Protein AF-A0A5K0Y1M6-F1 (afdb_monomer_lite)

Radius of gyration: 14.32 Å; chains: 1; bounding box: 30×25×38 Å

Foldseek 3Di:
DVPPDPPDQEEDEEEDEACAQDCVSVVVVVVVLVVNQVVNCVVPPPPDDGYHYHYHYDYDPPGDVVSNVVPPPPPPD

Structure (mmCIF, N/CA/C/O backbone):
data_AF-A0A5K0Y1M6-F1
#
_entry.id   AF-A0A5K0Y1M6-F1
#
loop_
_atom_site.group_PDB
_atom_site.id
_atom_site.type_symbol
_atom_site.label_atom_id
_atom_site.label_alt_id
_atom_site.label_comp_id
_atom_site.label_asym_id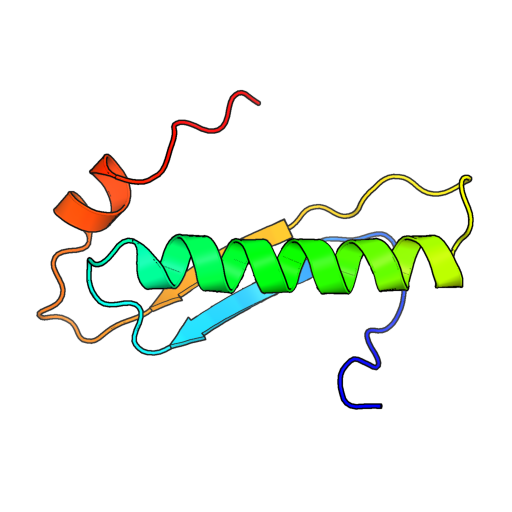
_atom_site.label_entity_id
_atom_site.label_seq_id
_atom_site.pdbx_PDB_ins_code
_atom_site.Cartn_x
_atom_site.Cartn_y
_atom_site.Cartn_z
_atom_site.occupancy
_atom_site.B_iso_or_equiv
_atom_site.auth_seq_id
_atom_site.auth_comp_id
_atom_site.auth_asym_id
_atom_site.auth_atom_id
_atom_site.pdbx_PDB_model_num
ATOM 1 N N . ASP A 1 1 ? 16.198 -15.701 -4.195 1.00 57.06 1 ASP A N 1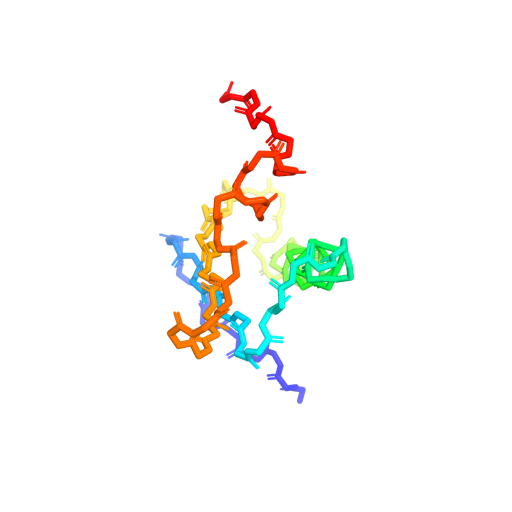
ATOM 2 C CA . ASP A 1 1 ? 15.625 -14.343 -4.137 1.00 57.06 1 ASP A CA 1
ATOM 3 C C . ASP A 1 1 ? 14.115 -14.464 -3.903 1.00 57.06 1 ASP A C 1
ATOM 5 O O . ASP A 1 1 ? 13.500 -15.281 -4.577 1.00 57.06 1 ASP A O 1
ATOM 9 N N . LYS A 1 2 ? 13.531 -13.784 -2.903 1.00 58.69 2 LYS A N 1
ATOM 10 C CA . LYS A 1 2 ? 12.149 -14.058 -2.417 1.00 58.69 2 LYS A CA 1
ATOM 11 C C . LYS A 1 2 ? 11.035 -13.508 -3.325 1.00 58.69 2 LYS A C 1
ATOM 13 O O . LYS A 1 2 ? 9.877 -13.858 -3.145 1.00 58.69 2 LYS A O 1
ATOM 18 N N . LEU A 1 3 ? 11.383 -12.675 -4.305 1.00 61.66 3 LEU A N 1
ATOM 19 C CA . LEU A 1 3 ? 10.456 -12.023 -5.238 1.00 61.66 3 LEU A CA 1
ATOM 20 C C . LEU A 1 3 ? 10.565 -12.619 -6.650 1.00 61.66 3 LEU A C 1
ATOM 22 O O . LEU A 1 3 ? 10.825 -11.887 -7.602 1.00 61.66 3 LEU A O 1
ATOM 26 N N . ASN A 1 4 ? 10.474 -13.941 -6.816 1.00 62.56 4 ASN A N 1
ATOM 27 C CA . ASN A 1 4 ? 10.478 -14.543 -8.155 1.00 62.56 4 ASN A CA 1
ATOM 28 C C . ASN A 1 4 ? 9.062 -14.502 -8.750 1.00 62.56 4 ASN A C 1
ATOM 30 O O . ASN A 1 4 ? 8.328 -15.484 -8.702 1.00 62.56 4 ASN A O 1
ATOM 34 N N . ILE A 1 5 ? 8.654 -13.318 -9.210 1.00 63.97 5 ILE A N 1
ATOM 35 C CA . ILE A 1 5 ? 7.325 -13.075 -9.775 1.00 63.97 5 ILE A CA 1
ATOM 36 C C . ILE A 1 5 ? 7.380 -13.456 -11.260 1.00 63.97 5 ILE A C 1
ATOM 38 O O . ILE A 1 5 ? 8.211 -12.889 -11.974 1.00 63.97 5 ILE A O 1
ATOM 42 N N . PRO A 1 6 ? 6.546 -14.398 -11.739 1.00 61.44 6 PRO A N 1
ATOM 43 C CA . PRO A 1 6 ? 6.446 -14.691 -13.162 1.00 61.44 6 PRO A CA 1
ATOM 44 C C . PRO A 1 6 ? 6.083 -13.410 -13.913 1.00 61.44 6 PRO A C 1
ATOM 46 O O . PRO A 1 6 ? 5.052 -12.798 -13.635 1.00 61.44 6 PRO A O 1
ATOM 49 N N . VAL A 1 7 ? 6.949 -12.987 -14.833 1.00 60.72 7 VAL A N 1
ATOM 50 C CA . VAL A 1 7 ? 6.727 -11.795 -15.654 1.00 60.72 7 VAL A CA 1
ATOM 51 C C . VAL A 1 7 ? 5.745 -12.173 -16.758 1.00 60.72 7 VAL A C 1
ATOM 53 O O . VAL A 1 7 ? 6.129 -12.598 -17.841 1.00 60.72 7 VAL A O 1
ATOM 56 N N . HIS A 1 8 ? 4.456 -12.102 -16.450 1.00 61.28 8 HIS A N 1
ATOM 57 C CA . HIS A 1 8 ? 3.414 -12.049 -17.464 1.00 61.28 8 HIS A CA 1
ATOM 58 C C . HIS A 1 8 ? 2.735 -10.686 -17.369 1.00 61.28 8 HIS A C 1
ATOM 60 O O . HIS A 1 8 ? 2.286 -10.316 -16.284 1.00 61.28 8 HIS A O 1
ATOM 66 N N . MET A 1 9 ? 2.696 -9.959 -18.496 1.00 62.97 9 MET A N 1
ATOM 67 C CA . MET A 1 9 ? 2.025 -8.665 -18.683 1.00 62.97 9 MET A CA 1
ATOM 68 C C . MET A 1 9 ? 0.587 -8.714 -18.154 1.00 62.97 9 MET A C 1
ATOM 70 O O . MET A 1 9 ? -0.349 -9.119 -18.844 1.00 62.97 9 MET A O 1
ATOM 74 N N . GLY A 1 10 ? 0.400 -8.334 -16.898 1.00 75.25 10 GLY A N 1
ATOM 75 C CA . GLY A 1 10 ? -0.877 -8.466 -16.226 1.00 75.25 10 GLY A CA 1
ATOM 76 C C . GLY A 1 10 ? -0.893 -7.760 -14.884 1.00 75.25 10 GLY A C 1
ATOM 77 O O . GLY A 1 10 ? 0.022 -7.030 -14.508 1.00 75.25 10 GLY A O 1
ATOM 78 N N . ARG A 1 11 ? -1.980 -7.978 -14.151 1.00 84.38 11 ARG A N 1
ATOM 79 C CA . ARG A 1 11 ? -2.227 -7.332 -12.866 1.00 84.38 11 ARG A CA 1
ATOM 80 C C . ARG A 1 11 ? -1.488 -8.033 -11.733 1.00 84.38 11 ARG A C 1
ATOM 82 O O . ARG A 1 11 ? -1.722 -9.217 -11.478 1.00 84.38 11 ARG A O 1
ATOM 89 N N . ILE A 1 12 ? -0.687 -7.280 -10.990 1.00 87.31 12 ILE A N 1
ATOM 90 C CA . ILE A 1 12 ? -0.018 -7.747 -9.776 1.00 87.31 12 ILE A CA 1
ATOM 91 C C . ILE A 1 12 ? -0.917 -7.439 -8.585 1.00 87.31 12 ILE A C 1
ATOM 93 O O . ILE A 1 12 ? -1.296 -6.293 -8.352 1.00 87.31 12 ILE A O 1
ATOM 97 N N . ARG A 1 13 ? -1.272 -8.479 -7.828 1.00 90.38 13 ARG A N 1
ATOM 98 C CA . ARG A 1 13 ? -2.116 -8.360 -6.635 1.00 90.38 13 ARG A CA 1
ATOM 99 C C . ARG A 1 13 ? -1.261 -8.475 -5.385 1.00 90.38 13 ARG A C 1
ATOM 101 O O . ARG A 1 13 ? -0.511 -9.437 -5.248 1.00 90.38 13 ARG A O 1
ATOM 108 N N . ILE A 1 14 ? -1.393 -7.508 -4.488 1.00 91.19 14 ILE A N 1
ATOM 109 C CA . ILE A 1 14 ? -0.653 -7.438 -3.224 1.00 91.19 14 ILE A CA 1
ATOM 110 C C . ILE A 1 14 ? -1.676 -7.296 -2.100 1.00 91.19 14 ILE A C 1
ATOM 112 O O . ILE A 1 14 ? -2.646 -6.560 -2.253 1.00 91.19 14 ILE A O 1
ATOM 116 N N . ALA A 1 15 ? -1.479 -7.995 -0.985 1.00 92.81 15 ALA A N 1
ATOM 117 C CA . ALA A 1 15 ? -2.352 -7.900 0.179 1.00 92.81 15 ALA A CA 1
ATOM 118 C C . ALA A 1 15 ? -1.542 -7.559 1.433 1.00 92.81 15 ALA A C 1
ATOM 120 O O . ALA A 1 15 ? -0.532 -8.210 1.703 1.00 92.81 15 ALA A O 1
ATOM 121 N N . ASP A 1 16 ? -2.012 -6.571 2.192 1.00 92.25 16 ASP A N 1
ATOM 122 C CA . ASP A 1 16 ? -1.561 -6.307 3.556 1.00 92.25 16 ASP A CA 1
ATOM 123 C C . ASP A 1 16 ? -2.510 -6.981 4.555 1.00 92.25 16 ASP A C 1
ATOM 125 O O . ASP A 1 16 ? -3.721 -6.752 4.508 1.00 92.25 16 ASP A O 1
ATOM 129 N N . LEU A 1 17 ? -1.968 -7.830 5.431 1.00 92.69 17 LEU A N 1
ATOM 130 C CA . LEU A 1 17 ? -2.720 -8.619 6.408 1.00 92.69 17 LEU A CA 1
ATOM 131 C C . LEU A 1 17 ? -2.450 -8.068 7.816 1.00 92.69 17 LEU A C 1
ATOM 133 O O . LEU A 1 17 ? -1.429 -8.387 8.421 1.00 92.69 17 LEU A O 1
ATOM 137 N N . GLY A 1 18 ? -3.382 -7.269 8.333 1.00 91.25 18 GLY A N 1
ATOM 138 C CA . GLY A 1 18 ? -3.218 -6.488 9.564 1.00 91.25 18 GLY A CA 1
ATOM 139 C C . GLY A 1 18 ? -2.912 -5.016 9.278 1.00 91.25 18 GLY A C 1
ATOM 140 O O . GLY A 1 18 ? -1.985 -4.452 9.856 1.00 91.25 18 GLY A O 1
ATOM 141 N N . CYS A 1 19 ? -3.650 -4.405 8.345 1.00 89.12 19 CYS A N 1
ATOM 142 C CA . CYS A 1 19 ? -3.346 -3.068 7.833 1.00 89.12 19 CYS A CA 1
ATOM 143 C C . CYS A 1 19 ? -3.602 -1.923 8.828 1.00 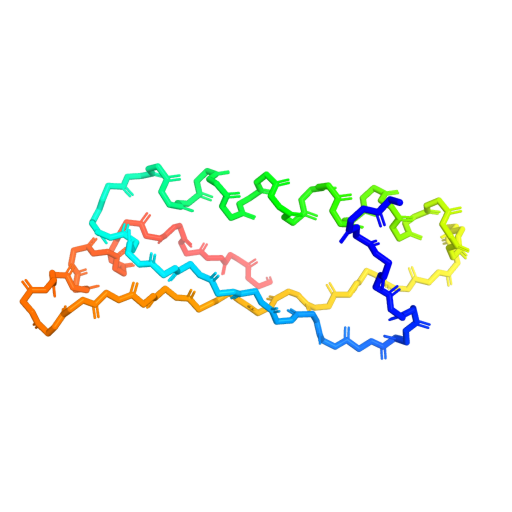89.12 19 CYS A C 1
ATOM 145 O O . CYS A 1 19 ? -3.076 -0.821 8.652 1.00 89.12 19 CYS A O 1
ATOM 147 N N . SER A 1 20 ? -4.418 -2.158 9.857 1.00 87.88 20 SER A N 1
ATOM 148 C CA . SER A 1 20 ? -4.917 -1.153 10.791 1.00 87.88 20 SER A CA 1
ATOM 149 C C . SER A 1 20 ? -5.461 0.087 10.049 1.00 87.88 20 SER A C 1
ATOM 151 O O . SER A 1 20 ? -5.970 -0.009 8.925 1.00 87.88 20 SER A O 1
ATOM 153 N N . VAL A 1 21 ? -5.366 1.263 10.672 1.00 81.75 21 VAL A N 1
ATOM 154 C CA . VAL A 1 21 ? -5.785 2.563 10.112 1.00 81.75 21 VAL A CA 1
ATOM 155 C C . VAL A 1 21 ? -4.621 3.529 9.876 1.00 81.75 21 VAL A C 1
ATOM 157 O O . VAL A 1 21 ? -4.807 4.594 9.292 1.00 81.75 21 VAL A O 1
ATOM 160 N N . GLY A 1 22 ? -3.419 3.188 10.347 1.00 79.38 22 GLY A N 1
ATOM 161 C CA . GLY A 1 22 ? -2.251 4.067 10.291 1.00 79.38 22 GLY A CA 1
ATOM 162 C C . GLY A 1 22 ? -1.669 4.210 8.884 1.00 79.38 22 GLY A C 1
ATOM 163 O O . GLY A 1 22 ? -1.769 3.308 8.062 1.00 79.38 22 GLY A O 1
ATOM 164 N N . SER A 1 23 ? -0.968 5.313 8.617 1.00 79.75 23 SER A N 1
ATOM 165 C CA . SER A 1 23 ? -0.302 5.563 7.327 1.00 79.75 23 SER A CA 1
ATOM 166 C C . SER A 1 23 ? 0.806 4.554 6.990 1.00 79.75 23 SER A C 1
ATOM 168 O O . SER A 1 23 ? 1.162 4.405 5.822 1.00 79.75 23 SER A O 1
ATOM 170 N N . ASN A 1 24 ? 1.311 3.812 7.981 1.00 84.75 24 ASN A N 1
ATOM 171 C CA . ASN A 1 24 ? 2.345 2.789 7.806 1.00 84.75 24 ASN A CA 1
ATOM 172 C C . ASN A 1 24 ? 1.992 1.762 6.721 1.00 84.75 24 ASN A C 1
ATOM 174 O O . ASN A 1 24 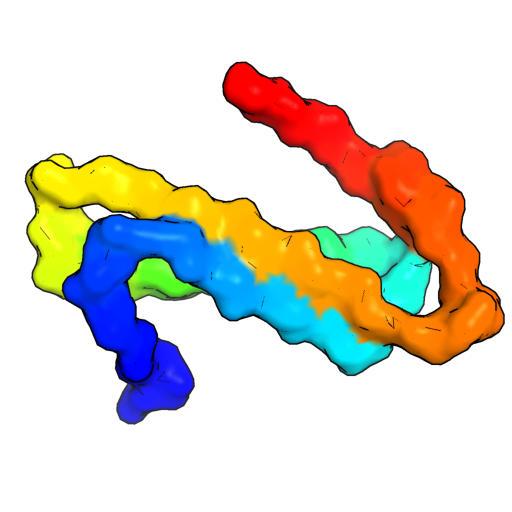? 2.860 1.414 5.925 1.00 84.75 24 ASN A O 1
ATOM 178 N N . THR A 1 25 ? 0.731 1.323 6.641 1.00 83.25 25 THR A N 1
ATOM 179 C CA . THR A 1 25 ? 0.289 0.371 5.608 1.00 83.25 25 THR A CA 1
ATOM 180 C C . THR A 1 25 ? 0.398 0.959 4.194 1.00 83.25 25 THR A C 1
ATOM 182 O O . THR A 1 25 ? 0.820 0.271 3.268 1.00 83.25 25 THR A O 1
ATOM 185 N N . ILE A 1 26 ? 0.120 2.261 4.018 1.00 84.44 26 ILE A N 1
ATOM 186 C CA . ILE A 1 26 ? 0.278 2.951 2.725 1.00 84.44 26 ILE A CA 1
ATOM 187 C C . ILE A 1 26 ? 1.748 2.925 2.305 1.00 84.44 26 ILE A C 1
ATOM 189 O O . ILE A 1 26 ? 2.062 2.513 1.191 1.00 84.44 26 ILE A O 1
ATOM 193 N N . TYR A 1 27 ? 2.652 3.333 3.200 1.00 87.88 27 TYR A N 1
ATOM 194 C CA . TYR A 1 27 ? 4.086 3.382 2.903 1.00 87.88 27 TYR A CA 1
ATOM 195 C C . TYR A 1 27 ? 4.681 1.994 2.672 1.00 87.88 27 TYR A C 1
ATOM 197 O O . TYR A 1 27 ? 5.518 1.824 1.783 1.00 87.88 27 TYR A O 1
ATOM 205 N N . ALA A 1 28 ? 4.235 0.994 3.434 1.00 89.19 28 ALA A N 1
ATOM 206 C CA . ALA A 1 28 ? 4.648 -0.388 3.242 1.00 89.19 28 ALA A CA 1
ATOM 207 C C . ALA A 1 28 ? 4.243 -0.887 1.849 1.00 89.19 28 ALA A C 1
ATOM 209 O O . ALA A 1 28 ? 5.083 -1.407 1.116 1.00 89.19 28 ALA A O 1
ATOM 210 N N . MET A 1 29 ? 2.990 -0.665 1.442 1.00 90.62 29 MET A N 1
ATOM 211 C CA . MET A 1 29 ? 2.509 -1.077 0.121 1.00 90.62 29 MET A CA 1
ATOM 212 C C . MET A 1 29 ? 3.190 -0.310 -1.015 1.00 90.62 29 MET A C 1
ATOM 214 O O . MET A 1 29 ? 3.575 -0.932 -2.003 1.00 90.62 29 MET A O 1
ATOM 218 N N . GLN A 1 30 ? 3.433 0.996 -0.860 1.00 90.00 30 GLN A N 1
ATOM 219 C CA . GLN A 1 30 ? 4.210 1.774 -1.832 1.00 90.00 30 GLN A CA 1
ATOM 220 C C . GLN A 1 30 ? 5.630 1.214 -1.991 1.00 90.00 30 GLN A C 1
ATOM 222 O O . GLN A 1 30 ? 6.088 0.997 -3.108 1.00 90.00 30 GLN A O 1
ATOM 227 N N . SER A 1 31 ? 6.291 0.880 -0.881 1.00 91.81 31 SER A N 1
ATOM 228 C CA . SER A 1 31 ? 7.637 0.292 -0.904 1.00 91.81 31 SER A CA 1
ATOM 229 C C . SER A 1 31 ? 7.667 -1.051 -1.645 1.00 91.81 31 SER A C 1
ATOM 231 O O . SER A 1 31 ? 8.617 -1.345 -2.372 1.00 91.81 31 SER A O 1
ATOM 233 N N . VAL A 1 32 ? 6.620 -1.873 -1.490 1.00 91.44 32 VAL A N 1
ATOM 234 C CA . VAL A 1 32 ? 6.480 -3.136 -2.232 1.00 91.44 32 VAL A CA 1
ATOM 235 C C . VAL A 1 32 ? 6.280 -2.870 -3.726 1.00 91.44 32 VAL A C 1
ATOM 237 O O . VAL A 1 32 ? 6.954 -3.502 -4.541 1.00 91.44 32 VAL A O 1
ATOM 240 N N . ILE A 1 33 ? 5.401 -1.933 -4.092 1.00 90.38 33 ILE A N 1
ATOM 241 C CA . ILE A 1 33 ? 5.160 -1.535 -5.489 1.00 90.38 33 ILE A CA 1
ATOM 242 C C . ILE A 1 33 ? 6.462 -1.070 -6.149 1.00 90.38 33 ILE A C 1
ATOM 244 O O . ILE A 1 33 ? 6.792 -1.535 -7.243 1.00 90.38 33 ILE A O 1
ATOM 248 N N . ASP A 1 34 ? 7.233 -0.217 -5.477 1.00 90.50 34 ASP A N 1
ATOM 249 C CA . ASP A 1 34 ? 8.492 0.321 -5.997 1.00 90.50 34 ASP A CA 1
ATOM 250 C C . ASP A 1 34 ? 9.524 -0.794 -6.212 1.00 90.50 34 ASP A C 1
ATOM 252 O O . ASP A 1 34 ? 10.136 -0.894 -7.281 1.00 90.50 34 ASP A O 1
ATOM 256 N N . ALA A 1 35 ? 9.681 -1.690 -5.232 1.00 90.38 35 ALA A N 1
ATOM 257 C CA . ALA A 1 35 ? 10.610 -2.813 -5.320 1.00 90.38 35 ALA A CA 1
ATOM 258 C C . ALA A 1 35 ? 10.260 -3.774 -6.469 1.00 90.38 35 ALA A C 1
ATOM 260 O O . ALA A 1 35 ? 11.144 -4.200 -7.222 1.00 90.38 35 ALA A O 1
ATOM 261 N N . VAL A 1 36 ? 8.973 -4.097 -6.631 1.00 87.19 36 VAL A N 1
ATOM 262 C CA . VAL A 1 36 ? 8.487 -4.948 -7.726 1.00 87.19 36 VAL A CA 1
ATOM 263 C C . VAL A 1 36 ? 8.679 -4.249 -9.071 1.00 87.19 36 VAL A C 1
ATOM 265 O O . VAL A 1 36 ? 9.205 -4.861 -9.998 1.00 87.19 36 VAL A O 1
ATOM 268 N N . SER A 1 37 ? 8.355 -2.960 -9.164 1.00 86.00 37 SER A N 1
ATOM 269 C CA . SER A 1 37 ? 8.527 -2.162 -10.383 1.00 86.00 37 SER A CA 1
ATOM 270 C C . SER A 1 37 ? 9.988 -2.101 -10.833 1.00 86.00 37 SER A C 1
ATOM 272 O O . SER A 1 37 ? 10.283 -2.313 -12.009 1.00 86.00 37 SER A O 1
ATOM 274 N N . ILE A 1 38 ? 10.926 -1.878 -9.905 1.00 86.94 38 ILE A N 1
ATOM 275 C CA . ILE A 1 38 ? 12.369 -1.890 -10.197 1.00 86.94 38 ILE A CA 1
ATOM 276 C C . ILE A 1 38 ? 12.802 -3.258 -10.725 1.00 86.94 38 ILE A C 1
ATOM 278 O O . ILE A 1 38 ? 13.579 -3.340 -11.679 1.00 86.94 38 ILE A O 1
ATOM 282 N N . LYS A 1 39 ? 12.315 -4.343 -10.114 1.00 84.75 39 LYS A N 1
ATOM 283 C CA . LYS A 1 39 ? 12.663 -5.697 -10.547 1.00 84.75 39 LYS A CA 1
ATOM 284 C C . LYS A 1 39 ? 12.123 -6.001 -11.944 1.00 84.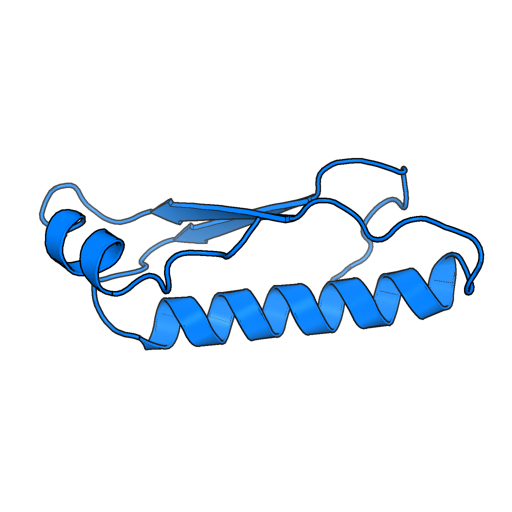75 39 LYS A C 1
ATOM 286 O O . LYS A 1 39 ? 12.851 -6.572 -12.747 1.00 84.75 39 LYS A O 1
ATOM 291 N N . LEU A 1 40 ? 10.898 -5.585 -12.246 1.00 82.06 40 LEU A N 1
ATOM 292 C CA . LEU A 1 40 ? 10.287 -5.795 -13.558 1.00 82.06 40 LEU A CA 1
ATOM 293 C C . LEU A 1 40 ? 10.997 -5.014 -14.658 1.00 82.06 40 LEU A C 1
ATOM 295 O O . LEU A 1 40 ? 11.353 -5.616 -15.664 1.00 82.06 40 LEU A O 1
ATOM 299 N N . LYS A 1 41 ? 11.328 -3.737 -14.424 1.00 81.56 41 LYS A N 1
ATOM 300 C CA . LYS A 1 41 ? 12.149 -2.943 -15.357 1.00 81.56 41 LYS A CA 1
ATOM 301 C C . LYS A 1 41 ? 13.473 -3.633 -15.698 1.00 81.56 41 LYS A C 1
ATOM 303 O O . LYS A 1 41 ? 13.904 -3.625 -16.843 1.00 81.56 41 LYS A O 1
ATOM 308 N N . ARG A 1 42 ? 14.109 -4.282 -14.716 1.00 83.19 42 ARG A N 1
ATOM 309 C CA . ARG A 1 42 ? 15.354 -5.041 -14.933 1.00 83.19 42 ARG A CA 1
ATOM 310 C C . ARG A 1 42 ? 15.162 -6.336 -15.726 1.00 83.19 42 ARG A C 1
ATOM 312 O O . ARG A 1 42 ? 16.111 -6.768 -16.368 1.00 83.19 42 ARG A O 1
ATOM 319 N N . LEU A 1 43 ? 13.995 -6.977 -15.635 1.00 79.31 43 LEU A N 1
ATOM 320 C CA . LEU A 1 43 ? 13.719 -8.261 -16.291 1.00 79.31 43 LEU A CA 1
ATOM 321 C C . LEU A 1 43 ? 13.157 -8.095 -17.710 1.00 79.31 43 LEU A C 1
ATOM 323 O O . LEU A 1 43 ? 13.516 -8.880 -18.580 1.00 79.31 43 LEU A O 1
ATOM 327 N N . ALA A 1 44 ? 12.292 -7.103 -17.932 1.00 74.94 44 ALA A N 1
ATOM 328 C CA . ALA A 1 44 ? 11.590 -6.880 -19.199 1.00 74.94 44 ALA A CA 1
ATOM 329 C C . ALA A 1 44 ? 12.240 -5.801 -20.094 1.00 74.94 44 ALA A C 1
ATOM 331 O O . ALA A 1 44 ? 11.957 -5.738 -21.288 1.00 74.94 44 ALA A O 1
ATOM 332 N N . GLY A 1 45 ? 13.135 -4.968 -19.544 1.00 69.25 45 GLY A N 1
ATOM 333 C CA . GLY A 1 45 ? 13.676 -3.794 -20.238 1.00 69.25 45 GLY A CA 1
ATOM 334 C C . GLY A 1 45 ? 12.668 -2.639 -20.334 1.00 69.25 45 GLY A C 1
ATOM 335 O O . GLY A 1 45 ? 11.595 -2.689 -19.737 1.00 69.25 45 GLY A O 1
ATOM 336 N N . ASP A 1 46 ? 13.008 -1.592 -21.094 1.00 67.50 46 ASP A N 1
ATOM 337 C CA . ASP A 1 46 ? 12.183 -0.374 -21.251 1.00 67.50 46 ASP A CA 1
ATOM 338 C C . ASP A 1 46 ? 11.011 -0.536 -22.247 1.00 67.50 46 ASP A C 1
ATOM 340 O O . ASP A 1 46 ? 10.339 0.436 -22.585 1.00 67.50 46 ASP A O 1
ATOM 344 N N . HIS A 1 47 ? 10.777 -1.750 -22.754 1.00 59.22 47 HIS A N 1
ATOM 345 C CA . HIS A 1 47 ? 9.848 -2.012 -23.860 1.00 59.22 47 HIS A CA 1
ATOM 346 C C . HIS A 1 47 ? 8.477 -2.561 -23.439 1.00 59.22 47 HIS A C 1
ATOM 348 O O . HIS A 1 47 ? 7.632 -2.758 -24.310 1.00 59.22 47 HIS A O 1
ATOM 354 N N . GLU A 1 48 ? 8.235 -2.795 -22.146 1.00 64.56 48 GLU A N 1
ATOM 355 C CA . GLU A 1 48 ? 6.934 -3.261 -21.651 1.00 64.56 48 GLU A CA 1
ATOM 356 C C . GLU A 1 48 ? 6.206 -2.207 -20.813 1.00 64.56 48 GLU A C 1
ATOM 358 O O . GLU A 1 48 ? 6.811 -1.484 -20.016 1.00 64.56 48 GLU A O 1
ATOM 363 N N . ASP A 1 49 ? 4.881 -2.161 -20.979 1.00 70.50 49 ASP A N 1
ATOM 364 C CA . ASP A 1 49 ? 3.993 -1.338 -20.166 1.00 70.50 49 ASP A CA 1
ATOM 365 C C . ASP A 1 49 ? 4.126 -1.698 -18.679 1.00 70.50 49 ASP A C 1
ATOM 367 O O . ASP A 1 49 ? 4.242 -2.866 -18.295 1.00 70.50 49 ASP A O 1
ATOM 371 N N . ALA A 1 50 ? 4.090 -0.681 -17.813 1.00 73.56 50 ALA A N 1
ATOM 372 C CA . ALA A 1 50 ? 4.108 -0.903 -16.372 1.00 73.56 50 ALA A CA 1
ATOM 373 C C . ALA A 1 50 ? 2.880 -1.737 -15.945 1.00 73.56 50 ALA A C 1
ATOM 375 O O . ALA A 1 50 ? 1.764 -1.446 -16.383 1.00 73.56 50 ALA A O 1
ATOM 376 N N . PRO A 1 51 ? 3.042 -2.753 -15.076 1.00 80.81 51 PRO A N 1
ATOM 377 C CA . PRO A 1 51 ? 1.921 -3.579 -14.648 1.00 80.81 51 PRO A CA 1
ATOM 378 C C . PRO A 1 51 ? 0.922 -2.773 -13.814 1.00 80.81 51 PRO A C 1
ATOM 380 O O . PRO A 1 51 ? 1.284 -1.877 -13.048 1.00 80.81 51 PRO A O 1
ATOM 383 N N . GLU A 1 52 ? -0.346 -3.167 -13.884 1.00 86.94 52 GLU A N 1
ATOM 384 C CA . GLU A 1 52 ? -1.365 -2.665 -12.966 1.00 86.94 52 GLU A CA 1
ATOM 385 C C . GLU A 1 52 ? -1.154 -3.286 -11.577 1.00 86.94 52 GLU A C 1
ATOM 387 O O . GLU A 1 52 ? -1.157 -4.512 -11.425 1.00 86.94 52 GLU A O 1
ATOM 392 N N . PHE A 1 53 ? -1.018 -2.450 -10.549 1.00 88.12 53 PHE A N 1
ATOM 393 C CA . PHE A 1 53 ? -0.967 -2.898 -9.160 1.00 88.12 53 PHE A CA 1
ATOM 394 C C . PHE A 1 53 ? -2.349 -2.808 -8.516 1.00 88.12 53 PHE A C 1
ATOM 396 O O . PHE A 1 53 ? -2.968 -1.748 -8.478 1.00 88.12 53 PHE A O 1
ATOM 403 N N . GLN A 1 54 ? -2.814 -3.921 -7.952 1.00 90.56 54 GLN A N 1
ATOM 404 C CA . GLN A 1 54 ? -4.038 -3.985 -7.161 1.00 90.56 54 GLN A CA 1
ATOM 405 C C . GLN A 1 54 ? -3.691 -4.351 -5.720 1.00 90.56 54 GLN A C 1
ATOM 407 O O . GLN A 1 54 ? -3.242 -5.464 -5.440 1.00 90.56 54 GLN A O 1
ATOM 412 N N . VAL A 1 55 ? -3.914 -3.407 -4.810 1.00 90.56 55 VAL A N 1
ATOM 413 C CA . VAL A 1 55 ? -3.594 -3.553 -3.388 1.00 90.56 55 VAL A CA 1
ATOM 414 C C . VAL A 1 55 ? -4.863 -3.838 -2.588 1.00 90.56 55 VAL A C 1
ATOM 416 O O . VAL A 1 55 ? -5.865 -3.138 -2.731 1.00 90.56 55 VAL A O 1
ATOM 419 N N . PHE A 1 56 ? -4.808 -4.853 -1.733 1.00 91.12 56 PHE A N 1
ATOM 420 C CA . PHE A 1 56 ? -5.859 -5.220 -0.791 1.00 91.12 56 PHE A CA 1
ATOM 421 C C . PHE A 1 56 ? -5.399 -4.902 0.633 1.00 91.12 56 PHE A C 1
ATOM 423 O O . PHE A 1 56 ? -4.334 -5.342 1.055 1.00 91.12 56 PHE A O 1
ATOM 430 N N . PHE A 1 57 ? -6.216 -4.164 1.381 1.00 90.81 57 PHE A N 1
ATOM 431 C CA . PHE A 1 57 ? -5.995 -3.890 2.800 1.00 90.81 57 PHE A CA 1
ATOM 432 C C . PHE A 1 57 ? -6.946 -4.771 3.608 1.00 90.81 57 PHE A C 1
ATOM 434 O O . PHE A 1 57 ? -8.162 -4.613 3.499 1.00 90.81 57 PHE A O 1
ATOM 441 N N . ASN A 1 58 ? -6.406 -5.721 4.367 1.00 92.75 58 ASN A N 1
ATOM 442 C CA . ASN A 1 58 ? -7.179 -6.653 5.180 1.00 92.75 58 ASN A CA 1
ATOM 443 C C . ASN A 1 58 ? -6.862 -6.464 6.664 1.00 92.75 58 ASN A C 1
ATOM 445 O O . ASN A 1 58 ? -5.701 -6.357 7.054 1.00 92.75 58 ASN A O 1
ATOM 449 N N . ASP A 1 59 ? -7.896 -6.513 7.495 1.00 93.50 59 ASP A N 1
ATOM 450 C CA . ASP A 1 59 ? -7.800 -6.481 8.952 1.00 93.50 59 ASP A CA 1
ATOM 451 C C . ASP A 1 59 ? -9.033 -7.169 9.565 1.00 93.50 59 ASP A C 1
ATOM 453 O O . ASP A 1 59 ? -9.943 -7.597 8.849 1.00 93.50 59 ASP A O 1
ATOM 457 N N . GLN A 1 60 ? -9.069 -7.295 10.888 1.00 93.50 60 GLN A N 1
ATOM 458 C CA . GLN A 1 60 ? -10.213 -7.817 11.625 1.00 93.50 60 GLN A CA 1
ATOM 459 C C . GLN A 1 60 ? -11.455 -6.924 11.461 1.00 93.50 60 GLN A C 1
ATOM 461 O O . GLN A 1 60 ? -11.356 -5.726 11.202 1.00 93.50 60 GLN A O 1
ATOM 466 N N . MET A 1 61 ? -12.645 -7.487 11.701 1.00 88.12 61 MET A N 1
ATOM 467 C CA . MET A 1 61 ? -13.921 -6.771 11.514 1.00 88.12 61 MET A CA 1
ATOM 468 C C . MET A 1 61 ? -14.072 -5.496 12.362 1.00 88.12 61 MET A C 1
ATOM 470 O O . MET A 1 61 ? -14.892 -4.648 12.037 1.00 88.12 61 MET A O 1
ATOM 474 N N . GLY A 1 62 ? -13.301 -5.359 13.446 1.00 90.31 62 GLY A N 1
ATOM 475 C CA . GLY A 1 62 ? -13.286 -4.162 14.292 1.00 90.31 62 GLY A CA 1
ATOM 476 C C . GLY A 1 62 ? -12.429 -3.005 13.765 1.00 90.31 62 GLY A C 1
ATOM 477 O O . GLY A 1 62 ? -12.365 -1.971 14.423 1.00 90.31 62 GLY A O 1
ATOM 478 N N . ASN A 1 63 ? -11.740 -3.166 12.633 1.00 89.06 63 ASN A N 1
ATOM 479 C CA . ASN A 1 63 ? -10.928 -2.106 12.042 1.00 89.06 63 ASN A CA 1
ATOM 480 C C . ASN A 1 63 ? -11.799 -1.031 11.373 1.00 89.06 63 ASN A C 1
ATOM 482 O O . ASN A 1 63 ? -12.760 -1.342 10.668 1.00 89.06 63 ASN A O 1
ATOM 486 N N . ASP A 1 64 ? -11.427 0.239 11.535 1.00 90.31 64 ASP A N 1
ATOM 487 C CA . ASP A 1 64 ? -12.139 1.356 10.909 1.00 90.31 64 ASP A CA 1
ATOM 488 C C . ASP A 1 64 ? -11.654 1.586 9.468 1.00 90.31 64 ASP A C 1
ATOM 490 O O . ASP A 1 64 ? -10.819 2.447 9.167 1.00 90.31 64 ASP A O 1
ATOM 494 N N . PHE A 1 65 ? -12.204 0.801 8.543 1.00 88.19 65 PHE A N 1
ATOM 495 C CA . PHE A 1 65 ? -11.911 0.948 7.119 1.00 88.19 65 PHE A CA 1
ATOM 496 C C . PHE A 1 65 ? -12.383 2.288 6.533 1.00 88.19 65 PHE A C 1
ATOM 498 O O . PHE A 1 65 ? -11.828 2.725 5.527 1.00 88.19 65 PHE A O 1
ATOM 505 N N . ASN A 1 66 ? -13.350 2.981 7.144 1.00 87.06 66 ASN A N 1
ATOM 506 C CA . ASN A 1 66 ? -13.819 4.273 6.636 1.00 87.06 66 ASN A CA 1
ATOM 507 C C . ASN A 1 66 ? -12.749 5.350 6.828 1.00 87.06 66 ASN A C 1
ATOM 509 O O . ASN A 1 66 ? -12.434 6.083 5.887 1.00 87.06 66 ASN A O 1
ATOM 513 N N . LEU A 1 67 ? -12.140 5.397 8.017 1.00 84.56 67 LEU A N 1
ATOM 514 C CA . LEU A 1 67 ? -10.978 6.248 8.283 1.00 84.56 67 LEU A CA 1
ATOM 515 C C . LEU A 1 67 ? -9.793 5.872 7.383 1.00 84.56 67 LEU A C 1
ATOM 517 O O . LEU A 1 67 ? -9.039 6.726 6.907 1.00 84.56 67 LEU A O 1
ATOM 521 N N . ARG A 1 68 ? -9.636 4.578 7.101 1.00 79.12 68 ARG A N 1
ATOM 522 C CA . ARG A 1 68 ? -8.602 4.117 6.180 1.00 79.12 68 ARG A CA 1
ATOM 523 C C . ARG A 1 68 ? -8.843 4.620 4.756 1.00 79.12 68 ARG A C 1
ATOM 525 O O . ARG A 1 68 ? -7.905 5.138 4.159 1.00 79.12 68 ARG A O 1
ATOM 532 N N . PHE A 1 69 ? -10.052 4.499 4.212 1.00 80.81 69 PHE A N 1
ATOM 533 C CA . PHE A 1 69 ? -10.355 4.927 2.844 1.00 80.81 69 PHE A CA 1
ATOM 534 C C . PHE A 1 69 ? -10.309 6.447 2.672 1.00 80.81 69 PHE A C 1
ATOM 536 O O . PHE A 1 69 ? -9.891 6.908 1.613 1.00 80.81 69 PHE A O 1
ATOM 543 N N . SER A 1 70 ? -10.651 7.226 3.702 1.00 81.00 70 SER A N 1
ATOM 544 C CA . SER A 1 70 ? -10.554 8.692 3.649 1.00 81.00 70 SER A CA 1
ATOM 545 C C . SER A 1 70 ? -9.112 9.214 3.626 1.00 81.00 70 SER A C 1
ATOM 547 O O . SER A 1 70 ? -8.870 10.310 3.127 1.00 81.00 70 SER A O 1
ATOM 549 N N . SER A 1 71 ? -8.151 8.432 4.133 1.00 76.31 71 SER A N 1
ATOM 550 C CA . SER A 1 71 ? -6.720 8.772 4.126 1.00 76.31 71 SER A CA 1
ATOM 551 C C . SER A 1 71 ? -5.965 8.276 2.891 1.00 76.31 71 SER A C 1
ATOM 553 O O . SER A 1 71 ? -4.801 8.637 2.704 1.00 76.31 71 SER A O 1
ATOM 555 N N . ILE A 1 72 ? -6.587 7.446 2.044 1.00 73.88 72 ILE A N 1
ATOM 556 C CA . ILE A 1 72 ? -5.987 7.067 0.762 1.00 73.88 72 ILE A CA 1
ATOM 557 C C . ILE A 1 72 ? -6.012 8.311 -0.132 1.00 73.88 72 ILE A C 1
ATOM 559 O O . ILE A 1 72 ? -7.094 8.855 -0.366 1.00 73.88 72 ILE A O 1
ATOM 563 N N . PRO A 1 73 ? -4.855 8.772 -0.646 1.00 72.38 73 PRO A N 1
ATOM 564 C CA . PRO A 1 73 ? -4.842 9.838 -1.634 1.00 72.38 73 PRO A CA 1
ATOM 565 C C . PRO A 1 73 ? -5.754 9.427 -2.787 1.00 72.38 73 PRO A C 1
ATOM 567 O O . PRO A 1 73 ? -5.635 8.306 -3.284 1.00 72.38 73 PRO A O 1
ATOM 570 N N . LEU A 1 74 ? -6.667 10.306 -3.206 1.00 67.25 74 LEU A N 1
ATOM 571 C CA . LEU A 1 74 ? -7.437 10.079 -4.424 1.00 67.25 74 LEU A CA 1
ATOM 572 C C . LEU A 1 74 ? -6.428 9.892 -5.557 1.00 67.25 74 LEU A C 1
ATOM 574 O O . LEU A 1 74 ? -5.782 10.850 -5.978 1.00 67.25 74 LEU A O 1
ATOM 578 N N . VAL A 1 75 ? -6.246 8.650 -6.001 1.00 57.66 75 VAL A N 1
ATOM 579 C CA . VAL A 1 75 ? -5.396 8.348 -7.148 1.00 57.66 75 VAL A CA 1
ATOM 580 C C . VAL A 1 75 ? -6.010 9.090 -8.332 1.00 57.66 75 VAL A C 1
ATOM 582 O O . VAL A 1 75 ? -7.124 8.774 -8.756 1.00 57.66 75 VAL A O 1
ATOM 585 N N . GLN A 1 76 ? -5.312 10.117 -8.825 1.00 44.56 76 GLN A N 1
ATOM 586 C CA . GLN A 1 76 ? -5.574 10.666 -10.149 1.00 44.56 76 GLN A CA 1
ATOM 587 C C . GLN A 1 76 ? -5.306 9.530 -11.135 1.00 44.56 76 GLN A C 1
ATOM 589 O O . GLN A 1 76 ? -4.186 9.030 -11.216 1.00 44.56 76 GLN A O 1
ATOM 594 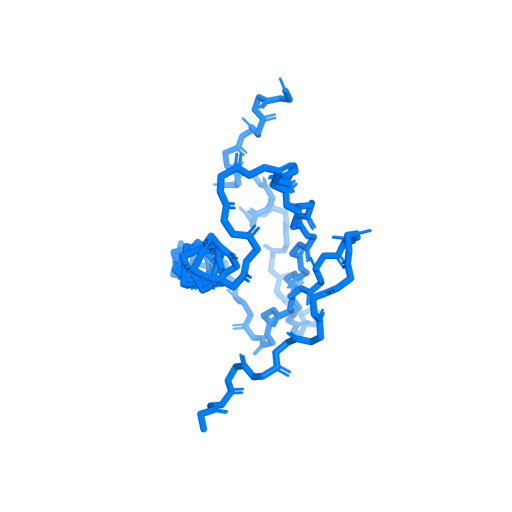N N . ARG A 1 77 ? -6.388 9.065 -11.763 1.00 38.53 77 ARG A N 1
ATOM 595 C CA . ARG A 1 77 ? -6.348 8.110 -12.869 1.00 38.53 77 ARG A CA 1
ATOM 596 C C . ARG A 1 77 ? -5.500 8.638 -14.014 1.00 38.53 77 ARG A C 1
ATOM 598 O O . ARG A 1 77 ? -5.587 9.860 -14.271 1.00 38.53 77 ARG A O 1
#

Sequence (77 aa):
DKLNIPVHMGRIRIADLGCSVGSNTIYAMQSVIDAVSIKLKRLAGDHEDAPEFQVFFNDQMGNDFNLRFSSIPLVQR

Organism: NCBI:txid210225

Secondary structure (DSSP, 8-state):
--------SSPEEEEEES--SSTHHHHHHHHHHHHHHHHHHHHH-TTSPPPPEEEEEE--TTS-HHHHHHHS-----

InterPro domains:
  IPR005299 SAM dependent carboxyl methyltransferase [PF03492] (10-74)
  IPR005299 SAM dependent carboxyl methyltransferase [PTHR31009] (11-72)
  IPR029063 S-adenosyl-L-methionine-dependent methyltransferase superfamily [G3DSA:3.40.50.150] (1-77)
  IPR029063 S-adenosyl-L-methionine-dependent methyltransferase superfamily [SSF53335] (6-74)

pLDDT: mean 80.11, std 12.46, range [38.53, 93.5]